Protein AF-A0ABD5DFY5-F1 (afdb_monomer_lite)

Sequence (82 aa):
KVPKVFADNVQGGRIATEKLIAAGHRHIAFVGGPDKLMSVRERYQGFCTAMEQAGLSWPPEWVMYGDYQREFGQQALRYLFS

Foldseek 3Di:
DDDDDDDQLLCVLLVVQLVCVVVVDQAAAAEFEAPPDPSRVSSVNSVVVNCVVVVGDYDPLSYHYYHPDPVSVVVSVVSVVD

Organism: Acinetobacter baumannii (NCBI:txid470)

Structure (mmCIF, N/CA/C/O backbone):
data_AF-A0ABD5DFY5-F1
#
_entry.id   AF-A0ABD5DFY5-F1
#
loop_
_atom_site.group_PDB
_atom_site.id
_atom_site.type_symbol
_atom_site.label_atom_id
_atom_site.label_alt_id
_atom_site.label_comp_id
_atom_site.label_asym_id
_atom_site.label_entity_id
_atom_site.label_seq_id
_atom_site.pdbx_PDB_ins_code
_atom_site.Cartn_x
_atom_site.Cartn_y
_atom_site.Cartn_z
_atom_site.occupancy
_atom_site.B_iso_or_equiv
_atom_site.auth_seq_id
_atom_site.auth_comp_id
_atom_site.auth_asym_id
_atom_site.auth_atom_id
_atom_site.pdbx_PDB_model_num
ATOM 1 N N . LYS A 1 1 ? 15.574 9.182 -24.796 1.00 73.69 1 LYS A N 1
ATOM 2 C CA . LYS A 1 1 ? 14.333 8.516 -24.315 1.00 73.69 1 LYS A CA 1
ATOM 3 C C . LYS A 1 1 ? 14.187 7.211 -25.086 1.00 73.69 1 LYS A C 1
ATOM 5 O O . LYS A 1 1 ? 14.326 7.257 -26.296 1.00 73.69 1 LYS A O 1
ATOM 10 N N . VAL A 1 2 ? 13.962 6.089 -24.404 1.00 91.50 2 VAL A N 1
ATOM 11 C CA . VAL A 1 2 ? 13.657 4.789 -25.034 1.00 91.50 2 VAL A CA 1
ATOM 12 C C . VAL A 1 2 ? 12.180 4.455 -24.796 1.00 91.50 2 VAL A C 1
ATOM 14 O O . VAL A 1 2 ? 11.657 4.905 -23.769 1.00 91.50 2 VAL A O 1
ATOM 17 N N . PRO A 1 3 ? 11.502 3.719 -25.694 1.00 92.69 3 PRO A N 1
ATOM 18 C CA . PRO A 1 3 ? 10.147 3.232 -25.446 1.00 92.69 3 PRO A CA 1
ATOM 19 C C . PRO A 1 3 ? 10.094 2.391 -24.167 1.00 92.69 3 PRO A C 1
ATOM 21 O O . PRO A 1 3 ? 11.014 1.624 -23.884 1.00 92.69 3 PRO A O 1
ATOM 24 N N . LYS A 1 4 ? 9.033 2.560 -23.376 1.00 92.00 4 LYS A N 1
ATOM 25 C CA . LYS A 1 4 ? 8.800 1.826 -22.127 1.00 92.00 4 LYS A CA 1
ATOM 26 C C . LYS A 1 4 ? 7.315 1.528 -21.995 1.00 92.00 4 LYS A C 1
ATOM 28 O O . LYS A 1 4 ? 6.490 2.337 -22.409 1.00 92.00 4 LYS A O 1
ATOM 33 N N . VAL A 1 5 ? 7.007 0.396 -21.381 1.00 94.81 5 VAL A N 1
ATOM 34 C CA . VAL A 1 5 ? 5.649 -0.001 -21.010 1.00 94.81 5 VAL A CA 1
ATOM 35 C C . VAL A 1 5 ? 5.590 -0.052 -19.489 1.00 94.81 5 VAL A C 1
ATOM 37 O O . VAL A 1 5 ? 6.526 -0.534 -18.851 1.00 94.81 5 VAL A O 1
ATOM 40 N N . PHE A 1 6 ? 4.508 0.461 -18.914 1.00 94.62 6 PHE A N 1
ATOM 41 C CA . PHE A 1 6 ? 4.267 0.467 -17.475 1.00 94.62 6 PHE A CA 1
ATOM 42 C C . PHE A 1 6 ? 2.880 -0.101 -17.186 1.00 94.62 6 PHE A C 1
ATOM 44 O O . PHE A 1 6 ? 1.982 -0.006 -18.020 1.00 94.62 6 PHE A O 1
ATOM 51 N N . ALA A 1 7 ? 2.720 -0.686 -16.002 1.00 96.94 7 ALA A N 1
ATOM 52 C CA . ALA A 1 7 ? 1.405 -0.992 -15.457 1.00 96.94 7 ALA A CA 1
ATOM 53 C C . ALA A 1 7 ? 0.792 0.266 -14.827 1.00 96.94 7 ALA A C 1
ATOM 55 O O . ALA A 1 7 ? 1.527 1.132 -14.351 1.00 96.94 7 ALA A O 1
ATOM 56 N N . ASP A 1 8 ? -0.538 0.319 -14.749 1.00 98.19 8 ASP A N 1
ATOM 57 C CA . ASP A 1 8 ? -1.233 1.294 -13.907 1.00 98.19 8 ASP A CA 1
ATOM 58 C C . ASP A 1 8 ? -1.146 0.852 -12.436 1.00 98.19 8 ASP A C 1
ATOM 60 O O . ASP A 1 8 ? -1.983 0.117 -11.905 1.00 98.19 8 ASP A O 1
ATOM 64 N N . ASN A 1 9 ? -0.056 1.248 -11.783 1.00 98.38 9 ASN A N 1
ATOM 65 C CA . ASN A 1 9 ? 0.217 0.882 -10.398 1.00 98.38 9 ASN A CA 1
ATOM 66 C C . ASN A 1 9 ? -0.732 1.578 -9.411 1.00 98.38 9 ASN A C 1
ATOM 68 O O . ASN A 1 9 ? -1.017 0.997 -8.363 1.00 98.38 9 ASN A O 1
ATOM 72 N N . VAL A 1 10 ? -1.229 2.779 -9.740 1.00 98.75 10 VAL A N 1
ATOM 73 C CA . VAL A 1 10 ? -2.198 3.504 -8.904 1.00 98.75 10 VAL A CA 1
ATOM 74 C C . VAL A 1 10 ? -3.512 2.738 -8.877 1.00 98.75 10 VAL A C 1
ATOM 76 O O . VAL A 1 10 ? -4.023 2.422 -7.801 1.00 98.75 10 VAL A O 1
ATOM 79 N N . GLN A 1 11 ? -4.029 2.363 -10.049 1.00 98.69 11 GLN A N 1
ATOM 80 C CA . GLN A 1 11 ? -5.228 1.539 -10.140 1.00 98.69 11 GLN A CA 1
ATOM 81 C C . GLN A 1 11 ? -5.025 0.183 -9.454 1.00 98.69 11 GLN A C 1
ATOM 83 O O . GLN A 1 11 ? -5.901 -0.262 -8.715 1.00 98.69 11 GLN A O 1
ATOM 88 N N . GLY A 1 12 ? -3.865 -0.453 -9.642 1.00 98.62 12 GLY A N 1
ATOM 89 C CA . GLY A 1 12 ? -3.549 -1.729 -8.997 1.00 98.62 12 GLY A CA 1
ATOM 90 C C . GLY A 1 12 ? -3.561 -1.657 -7.465 1.00 98.62 12 GLY A C 1
ATOM 91 O O . GLY A 1 12 ? -4.178 -2.506 -6.820 1.00 98.62 12 GLY A O 1
ATOM 92 N N . GLY A 1 13 ? -2.926 -0.632 -6.885 1.00 98.69 13 GLY A N 1
ATOM 93 C CA . GLY A 1 13 ? -2.930 -0.398 -5.437 1.00 98.69 13 GLY A CA 1
ATOM 94 C C . GLY A 1 13 ? -4.334 -0.140 -4.896 1.00 98.69 13 GLY A C 1
ATOM 95 O O . GLY A 1 13 ? -4.724 -0.732 -3.893 1.00 98.69 13 GLY A O 1
ATOM 96 N N . ARG A 1 14 ? -5.128 0.666 -5.613 1.00 98.88 14 ARG A N 1
ATOM 97 C CA . ARG A 1 14 ? -6.512 0.966 -5.234 1.00 98.88 14 ARG A CA 1
ATOM 98 C C . ARG A 1 14 ? -7.389 -0.288 -5.226 1.00 98.88 14 ARG A C 1
ATOM 100 O O . ARG A 1 14 ? -8.019 -0.571 -4.214 1.00 98.88 14 ARG A O 1
ATOM 107 N N . ILE A 1 15 ? -7.356 -1.085 -6.300 1.00 98.81 15 ILE A N 1
ATOM 108 C CA . ILE A 1 15 ? -8.141 -2.329 -6.415 1.00 98.81 15 ILE A CA 1
ATOM 109 C C . ILE A 1 15 ? -7.788 -3.317 -5.296 1.00 98.81 15 ILE A C 1
ATOM 111 O O . ILE A 1 15 ? -8.678 -3.967 -4.746 1.00 98.81 15 ILE A O 1
ATOM 115 N N . ALA A 1 16 ? -6.501 -3.467 -4.966 1.00 98.75 16 ALA A N 1
ATOM 116 C CA . ALA A 1 16 ? -6.074 -4.376 -3.904 1.00 98.75 16 ALA A CA 1
ATOM 117 C C . ALA A 1 16 ? -6.677 -3.978 -2.547 1.00 98.75 16 ALA A C 1
ATOM 119 O O . ALA A 1 16 ? -7.240 -4.822 -1.849 1.00 98.75 16 ALA A O 1
ATOM 120 N N . THR A 1 17 ? -6.617 -2.691 -2.209 1.00 98.88 17 THR A N 1
ATOM 121 C CA . THR A 1 17 ? -7.137 -2.160 -0.945 1.00 98.88 17 THR A CA 1
ATOM 122 C C . THR A 1 17 ? -8.665 -2.165 -0.900 1.00 98.88 17 THR A C 1
ATOM 124 O O . THR A 1 17 ? -9.239 -2.631 0.083 1.00 98.88 17 THR A O 1
ATOM 127 N N . GLU A 1 18 ? -9.340 -1.740 -1.973 1.00 98.88 18 GLU A N 1
ATOM 128 C CA . GLU A 1 18 ? -10.807 -1.773 -2.088 1.00 98.88 18 GLU A CA 1
ATOM 129 C C . GLU A 1 18 ? -11.358 -3.186 -1.865 1.00 98.88 18 GLU A C 1
ATOM 131 O O . GLU A 1 18 ? -12.366 -3.353 -1.180 1.00 98.88 18 GLU A O 1
ATOM 136 N N . LYS A 1 19 ? -10.678 -4.222 -2.377 1.00 98.81 19 LYS A N 1
ATOM 137 C CA . LYS A 1 19 ? -11.081 -5.617 -2.148 1.00 98.81 19 LYS A CA 1
ATOM 138 C C . LYS A 1 19 ? -11.031 -6.012 -0.675 1.00 98.81 19 LYS A C 1
ATOM 140 O O . LYS A 1 19 ? -11.941 -6.693 -0.207 1.00 98.81 19 LYS A O 1
ATOM 145 N N . LEU A 1 20 ? -10.003 -5.586 0.060 1.00 98.81 20 LEU A N 1
ATOM 146 C CA . LEU A 1 20 ? -9.911 -5.845 1.499 1.00 98.81 20 LEU A CA 1
ATOM 147 C C . LEU A 1 20 ? -11.010 -5.093 2.264 1.00 98.81 20 LEU A C 1
ATOM 149 O O . LEU A 1 20 ? -11.672 -5.667 3.128 1.00 98.81 20 LEU A O 1
ATOM 153 N N . ILE A 1 21 ? -11.260 -3.834 1.905 1.00 98.81 21 ILE A N 1
ATOM 154 C CA . ILE A 1 21 ? -12.315 -3.016 2.519 1.00 98.81 21 ILE A CA 1
ATOM 155 C C . ILE A 1 21 ? -13.699 -3.633 2.277 1.00 98.81 21 ILE A C 1
ATOM 157 O O . ILE A 1 21 ? -14.493 -3.749 3.219 1.00 98.81 21 ILE A O 1
ATOM 161 N N . ALA A 1 22 ? -13.972 -4.070 1.042 1.00 98.69 22 ALA A N 1
ATOM 162 C CA . ALA A 1 22 ? -15.216 -4.731 0.647 1.00 98.69 22 ALA A CA 1
ATOM 163 C C . ALA A 1 22 ? -15.426 -6.067 1.375 1.00 98.69 22 ALA A C 1
ATOM 165 O O . ALA A 1 22 ? -16.558 -6.417 1.698 1.00 98.69 22 ALA A O 1
ATOM 166 N N . ALA A 1 23 ? -14.343 -6.778 1.700 1.00 98.75 23 ALA A N 1
ATOM 167 C CA . ALA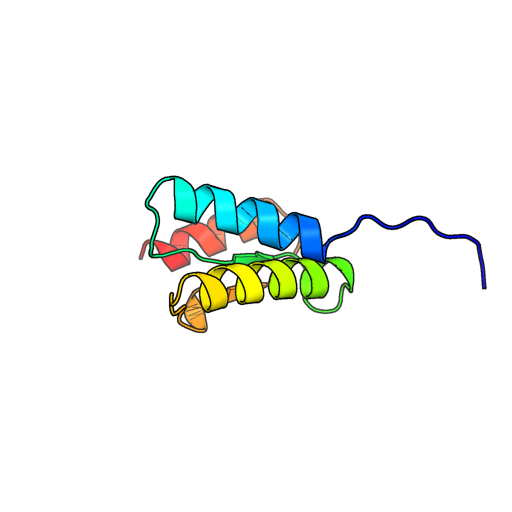 A 1 23 ? -14.375 -7.979 2.534 1.00 98.75 23 ALA A CA 1
ATOM 168 C C . ALA A 1 23 ? -14.591 -7.688 4.037 1.00 98.75 23 ALA A C 1
ATOM 170 O O . ALA A 1 23 ? -14.686 -8.617 4.835 1.00 98.75 23 ALA A O 1
ATOM 171 N N . GLY A 1 24 ? -14.688 -6.416 4.439 1.00 98.69 24 GLY A N 1
ATOM 172 C CA . GLY A 1 24 ? -14.957 -6.005 5.818 1.00 98.69 24 GLY A CA 1
ATOM 173 C C . GLY A 1 24 ? -13.714 -5.650 6.634 1.00 98.69 24 GLY A C 1
ATOM 174 O O . GLY A 1 24 ? -13.849 -5.268 7.796 1.00 98.69 24 GLY A O 1
ATOM 175 N N . HIS A 1 25 ? -12.511 -5.708 6.053 1.00 98.62 25 HIS A N 1
ATOM 176 C CA . HIS A 1 25 ? -11.297 -5.294 6.754 1.00 98.62 25 HIS A CA 1
ATOM 177 C C . HIS A 1 25 ? -11.282 -3.773 6.973 1.00 98.62 25 HIS A C 1
ATOM 179 O O . HIS A 1 25 ? -11.731 -2.995 6.128 1.00 98.62 25 HIS A O 1
ATOM 185 N N . ARG A 1 26 ? -10.795 -3.349 8.142 1.00 98.00 26 ARG A N 1
ATOM 186 C CA . ARG A 1 26 ? -10.716 -1.932 8.552 1.00 98.00 26 ARG A CA 1
ATOM 187 C C . ARG A 1 26 ? -9.307 -1.511 8.964 1.00 98.00 26 ARG A C 1
ATOM 189 O O . ARG A 1 26 ? -8.957 -0.350 8.818 1.00 98.00 26 ARG A O 1
ATOM 196 N N . HIS A 1 27 ? -8.496 -2.465 9.416 1.00 97.50 27 HIS A N 1
ATOM 197 C CA . HIS A 1 27 ? -7.085 -2.274 9.738 1.00 97.50 27 HIS A CA 1
ATOM 198 C C . HIS A 1 27 ? -6.244 -2.897 8.625 1.00 97.50 27 HIS A C 1
ATOM 200 O O . HIS A 1 27 ? -6.185 -4.122 8.507 1.00 97.50 27 HIS A O 1
ATOM 206 N N . ILE A 1 28 ? -5.675 -2.062 7.757 1.00 98.50 28 ILE A N 1
ATOM 207 C CA . ILE A 1 28 ? -4.972 -2.501 6.549 1.00 98.50 28 ILE A CA 1
ATOM 208 C C . ILE A 1 28 ? -3.605 -1.823 6.521 1.00 98.50 28 ILE A C 1
ATOM 210 O O . ILE A 1 28 ? -3.518 -0.597 6.495 1.00 98.50 28 ILE A O 1
ATOM 214 N N . ALA A 1 29 ? -2.551 -2.635 6.514 1.00 98.31 29 ALA A N 1
ATOM 215 C CA . ALA A 1 29 ? -1.173 -2.179 6.404 1.00 98.31 29 ALA A CA 1
ATOM 216 C C . ALA A 1 29 ? -0.675 -2.221 4.954 1.00 98.31 29 ALA A C 1
ATOM 218 O O . ALA A 1 29 ? -1.098 -3.065 4.160 1.00 98.31 29 ALA A O 1
ATOM 219 N N . PHE A 1 30 ? 0.262 -1.333 4.626 1.00 98.38 30 PHE A N 1
ATOM 220 C CA . PHE A 1 30 ? 0.968 -1.315 3.352 1.00 98.38 30 PHE A CA 1
ATOM 221 C C . PHE A 1 30 ? 2.409 -1.789 3.551 1.00 98.38 30 PHE A C 1
ATOM 223 O O . PHE A 1 30 ? 3.214 -1.122 4.197 1.00 98.38 30 PHE A O 1
ATOM 230 N N . VAL A 1 31 ? 2.749 -2.928 2.947 1.00 97.75 31 VAL A N 1
ATOM 231 C CA . VAL A 1 31 ? 4.120 -3.452 2.912 1.00 97.75 31 VAL A CA 1
ATOM 232 C C . VAL A 1 31 ? 4.615 -3.386 1.471 1.00 97.75 31 VAL A C 1
ATOM 234 O O . VAL A 1 31 ? 4.188 -4.163 0.614 1.00 97.75 31 VAL A O 1
ATOM 237 N N . GLY A 1 32 ? 5.471 -2.407 1.191 1.00 96.06 32 GLY A N 1
ATOM 238 C CA . GLY A 1 32 ? 5.972 -2.092 -0.142 1.00 96.06 32 GLY A CA 1
ATOM 239 C C . GLY A 1 32 ? 7.444 -2.439 -0.346 1.00 96.06 32 GLY A C 1
ATOM 240 O O . GLY A 1 32 ? 8.198 -2.663 0.598 1.00 96.06 32 GLY A O 1
ATOM 241 N N . GLY A 1 33 ? 7.855 -2.439 -1.616 1.00 95.31 33 GLY A N 1
ATOM 242 C CA . GLY A 1 33 ? 9.268 -2.500 -1.994 1.00 95.31 33 GLY A CA 1
ATOM 243 C C . GLY A 1 33 ? 10.005 -1.174 -1.743 1.00 95.31 33 GLY A C 1
ATOM 244 O O . GLY A 1 33 ? 9.494 -0.310 -1.032 1.00 95.31 33 GLY A O 1
ATOM 245 N N . PRO A 1 34 ? 11.169 -0.950 -2.381 1.00 96.44 34 PRO A N 1
ATOM 246 C CA . PRO A 1 34 ? 11.944 0.269 -2.165 1.00 96.44 34 PRO A CA 1
ATOM 247 C C . PRO A 1 34 ? 11.159 1.531 -2.555 1.00 96.44 34 PRO A C 1
ATOM 249 O O . PRO A 1 34 ? 10.694 1.660 -3.690 1.00 96.44 34 PRO A O 1
ATOM 252 N N . ASP A 1 35 ? 11.058 2.482 -1.630 1.00 91.94 35 ASP A N 1
ATOM 253 C CA . ASP A 1 35 ? 10.259 3.715 -1.731 1.00 91.94 35 ASP A CA 1
ATOM 254 C C . ASP A 1 35 ? 10.683 4.656 -2.876 1.00 91.94 35 ASP A C 1
ATOM 256 O O . ASP A 1 35 ? 9.885 5.441 -3.393 1.00 91.94 35 ASP A O 1
ATOM 260 N N . LYS A 1 36 ? 11.931 4.548 -3.339 1.00 94.50 36 LYS A N 1
ATOM 261 C CA . LYS A 1 36 ? 12.453 5.305 -4.489 1.00 94.50 36 LYS A CA 1
ATOM 262 C C . LYS A 1 36 ? 11.882 4.834 -5.828 1.00 94.50 36 LYS A C 1
ATOM 264 O O . LYS A 1 36 ? 12.001 5.549 -6.827 1.00 94.50 36 LYS A O 1
ATOM 269 N N . LEU A 1 37 ? 11.279 3.645 -5.888 1.00 96.31 37 LEU A N 1
ATOM 270 C CA . LEU A 1 37 ? 10.685 3.131 -7.117 1.00 96.31 37 LEU A CA 1
ATOM 271 C C . LEU A 1 37 ? 9.341 3.806 -7.383 1.00 96.31 37 LEU A C 1
ATOM 273 O O . LEU A 1 37 ? 8.437 3.799 -6.551 1.00 96.31 37 LEU A O 1
ATOM 277 N N . MET A 1 38 ? 9.187 4.342 -8.596 1.00 96.25 38 MET A N 1
ATOM 278 C CA . MET A 1 38 ? 7.940 4.974 -9.036 1.00 96.25 38 MET A CA 1
ATOM 279 C C . MET A 1 38 ? 6.733 4.040 -8.863 1.00 96.25 38 MET A C 1
ATOM 281 O O . MET A 1 38 ? 5.737 4.460 -8.285 1.00 96.25 38 MET A O 1
ATOM 285 N N . SER A 1 39 ? 6.862 2.762 -9.225 1.00 96.94 39 SER A N 1
ATOM 286 C CA . SER A 1 39 ? 5.777 1.786 -9.083 1.00 96.94 39 SER A CA 1
ATOM 287 C C . SER A 1 39 ? 5.343 1.553 -7.634 1.00 96.94 39 SER A C 1
ATOM 289 O O . SER A 1 39 ? 4.167 1.302 -7.390 1.00 96.94 39 SER A O 1
ATOM 291 N N . VAL A 1 40 ? 6.259 1.644 -6.664 1.00 97.75 40 VAL A N 1
ATOM 292 C CA . VAL A 1 40 ? 5.929 1.505 -5.236 1.00 97.75 40 VAL A CA 1
ATOM 293 C C . VAL A 1 40 ? 5.154 2.724 -4.758 1.00 97.75 40 VAL A C 1
ATOM 295 O O . VAL A 1 40 ? 4.105 2.563 -4.139 1.00 97.75 40 VAL A O 1
ATOM 298 N N . ARG A 1 41 ? 5.621 3.931 -5.103 1.00 97.94 41 ARG A N 1
ATOM 299 C CA . ARG A 1 41 ? 4.929 5.181 -4.751 1.00 97.94 41 ARG A CA 1
ATOM 300 C C . ARG A 1 41 ? 3.524 5.239 -5.344 1.00 97.94 41 ARG A C 1
ATOM 302 O O . ARG A 1 41 ? 2.592 5.622 -4.650 1.00 97.94 41 ARG A O 1
ATOM 309 N N . GLU A 1 42 ? 3.362 4.801 -6.589 1.00 98.56 42 GLU A N 1
ATOM 310 C CA . GLU A 1 42 ? 2.056 4.736 -7.249 1.00 98.56 42 GLU A CA 1
ATOM 311 C C . GLU A 1 42 ? 1.119 3.706 -6.595 1.00 98.56 42 GLU A C 1
ATOM 313 O O . GLU A 1 42 ? -0.047 4.010 -6.356 1.00 98.56 42 GLU A O 1
ATOM 318 N N . ARG A 1 43 ? 1.608 2.511 -6.226 1.00 98.69 43 ARG A N 1
ATOM 319 C CA . ARG A 1 43 ? 0.788 1.537 -5.474 1.00 98.69 43 ARG A CA 1
ATOM 320 C C . ARG A 1 43 ? 0.371 2.078 -4.110 1.00 98.69 43 ARG A C 1
ATOM 322 O O . ARG A 1 43 ? -0.779 1.892 -3.722 1.00 98.69 43 ARG A O 1
ATOM 329 N N . TYR A 1 44 ? 1.283 2.751 -3.407 1.00 98.62 44 TYR A N 1
ATOM 330 C CA . TYR A 1 44 ? 0.978 3.387 -2.128 1.00 98.62 44 TYR A CA 1
ATOM 331 C C . TYR A 1 44 ? -0.068 4.496 -2.291 1.00 98.62 44 TYR A C 1
ATOM 333 O O . TYR A 1 44 ? -1.024 4.545 -1.527 1.00 98.62 44 TYR A O 1
ATOM 341 N N . GLN A 1 45 ? 0.032 5.314 -3.343 1.00 98.62 45 GLN A N 1
ATOM 342 C CA . GLN A 1 45 ? -0.990 6.312 -3.669 1.00 98.62 45 GLN A CA 1
ATOM 343 C C . GLN A 1 45 ? -2.371 5.668 -3.862 1.00 98.62 45 GLN A C 1
ATOM 345 O O . GLN A 1 45 ? -3.350 6.151 -3.298 1.00 98.62 45 GLN A O 1
ATOM 350 N N . GLY A 1 46 ? -2.453 4.563 -4.611 1.00 98.81 46 GLY A N 1
ATOM 351 C CA . GLY A 1 46 ? -3.700 3.814 -4.780 1.00 98.81 46 GLY A CA 1
ATOM 352 C C . GLY A 1 46 ? -4.272 3.292 -3.458 1.00 98.81 46 GLY A C 1
ATOM 353 O O . GLY A 1 46 ? -5.478 3.388 -3.230 1.00 98.81 46 GLY A O 1
ATOM 354 N N . PHE A 1 4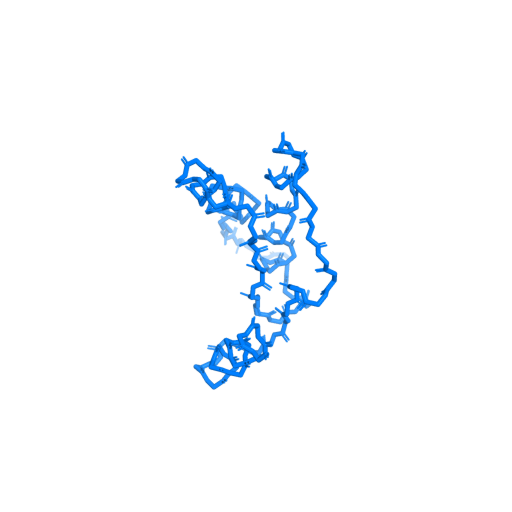7 ? -3.405 2.800 -2.568 1.00 98.88 47 PHE A N 1
ATOM 355 C CA . PHE A 1 47 ? -3.777 2.408 -1.209 1.00 98.88 47 PHE A CA 1
ATOM 356 C C . PHE A 1 47 ? -4.352 3.587 -0.408 1.00 98.88 47 PHE A C 1
ATOM 358 O O . PHE A 1 47 ? -5.463 3.460 0.105 1.00 98.88 47 PHE A O 1
ATOM 365 N N . CYS A 1 48 ? -3.662 4.734 -0.361 1.00 98.75 48 CYS A N 1
ATOM 366 C CA . CYS A 1 48 ? -4.132 5.923 0.360 1.00 98.75 48 CYS A CA 1
ATOM 367 C C . CYS A 1 48 ? -5.496 6.385 -0.158 1.00 98.75 48 CYS A C 1
ATOM 369 O O . CYS A 1 48 ? -6.409 6.605 0.629 1.00 98.75 48 CYS A O 1
ATOM 371 N N . THR A 1 49 ? -5.663 6.452 -1.485 1.00 98.81 49 THR A N 1
ATOM 372 C CA . THR A 1 49 ? -6.934 6.844 -2.107 1.00 98.81 49 THR A CA 1
ATOM 373 C C . THR A 1 49 ? -8.085 5.932 -1.677 1.00 98.81 49 THR A C 1
ATOM 375 O O . THR A 1 49 ? -9.150 6.432 -1.326 1.00 98.81 49 THR A O 1
ATOM 378 N N . ALA A 1 50 ? -7.887 4.610 -1.672 1.00 98.88 50 ALA A N 1
ATOM 379 C CA . ALA A 1 50 ? -8.922 3.668 -1.242 1.00 98.88 50 ALA A CA 1
ATOM 380 C C . ALA A 1 50 ? -9.275 3.822 0.248 1.00 98.88 50 ALA A C 1
ATOM 382 O O . ALA A 1 50 ? -10.451 3.789 0.610 1.00 98.88 50 ALA A O 1
ATOM 383 N N . MET A 1 51 ? -8.270 4.004 1.109 1.00 98.81 51 MET A N 1
ATOM 384 C CA . MET A 1 51 ? -8.476 4.192 2.547 1.00 98.81 51 MET A CA 1
ATOM 385 C C . MET A 1 51 ? -9.214 5.505 2.848 1.00 98.81 51 MET A C 1
ATOM 387 O O . MET A 1 51 ? -10.197 5.494 3.587 1.00 98.81 51 MET A O 1
ATOM 391 N N . GLU A 1 52 ? -8.808 6.611 2.216 1.00 98.69 52 GLU A N 1
ATOM 392 C CA . GLU A 1 52 ? -9.457 7.926 2.340 1.00 98.69 52 GLU A CA 1
ATOM 393 C C . GLU A 1 52 ? -10.916 7.888 1.883 1.00 98.69 52 GLU A C 1
ATOM 395 O O . GLU A 1 52 ? -11.800 8.363 2.593 1.00 98.69 52 GLU A O 1
ATOM 400 N N . GLN A 1 53 ? -11.191 7.279 0.725 1.00 98.62 53 GLN A N 1
ATOM 401 C CA . GLN A 1 53 ? -12.551 7.150 0.191 1.00 98.62 53 GLN A CA 1
ATOM 402 C C . GLN A 1 53 ? -13.464 6.311 1.092 1.00 98.62 53 GLN A C 1
ATOM 404 O O . GLN A 1 53 ? -14.668 6.557 1.147 1.00 98.62 53 GLN A O 1
ATOM 409 N N . ALA A 1 54 ? -12.899 5.345 1.816 1.00 98.56 54 ALA A N 1
ATOM 410 C CA . ALA A 1 54 ? -13.619 4.548 2.802 1.00 98.56 54 ALA A CA 1
ATOM 411 C C . ALA A 1 54 ? -13.698 5.208 4.193 1.00 98.56 54 ALA A C 1
ATOM 413 O O . ALA A 1 54 ? -14.308 4.634 5.096 1.00 98.56 54 ALA A O 1
ATOM 414 N N . GLY A 1 55 ? -13.087 6.383 4.385 1.00 98.56 55 GLY A N 1
ATOM 415 C CA . GLY A 1 55 ? -13.022 7.065 5.678 1.00 98.56 55 GLY A CA 1
ATOM 416 C C . GLY A 1 55 ? -12.195 6.313 6.727 1.00 98.56 55 GLY A C 1
ATOM 417 O O . GLY A 1 55 ? -12.471 6.428 7.920 1.00 98.56 55 GLY A O 1
ATOM 418 N N . LEU A 1 56 ? -11.218 5.510 6.296 1.00 98.56 56 LEU A N 1
ATOM 419 C CA . LEU A 1 56 ? -10.358 4.713 7.167 1.00 98.56 56 LEU A CA 1
ATOM 420 C C . LEU A 1 56 ? -9.016 5.410 7.376 1.00 98.56 56 LEU A C 1
ATOM 422 O O . LEU A 1 56 ? -8.370 5.837 6.421 1.00 98.56 56 LEU A O 1
ATOM 426 N N . SER A 1 57 ? -8.575 5.481 8.628 1.00 97.38 57 SER A N 1
ATOM 427 C CA . SER A 1 57 ? -7.234 5.935 8.981 1.00 97.38 57 SER A CA 1
ATOM 428 C C . SER A 1 57 ? -6.254 4.764 9.016 1.00 97.38 57 SER A C 1
ATOM 430 O O . SER A 1 57 ? -6.613 3.626 9.324 1.00 97.38 57 SER A O 1
ATOM 432 N N . TRP A 1 58 ? -4.992 5.052 8.714 1.00 97.50 58 TRP A N 1
ATOM 433 C CA . TRP A 1 58 ? -3.883 4.128 8.902 1.00 97.50 58 TRP A CA 1
ATOM 434 C C . TRP A 1 58 ? -2.750 4.868 9.621 1.00 97.50 58 TRP A C 1
ATOM 436 O O . TRP A 1 58 ? -2.352 5.955 9.193 1.00 97.50 58 TRP A O 1
ATOM 446 N N . PRO A 1 59 ? -2.243 4.326 10.733 1.00 96.62 59 PRO A N 1
ATOM 447 C CA . PRO A 1 59 ? -1.068 4.866 11.392 1.00 96.62 59 PRO A CA 1
ATOM 448 C C . PRO A 1 59 ? 0.191 4.768 10.506 1.00 96.62 59 PRO A C 1
ATOM 450 O O . PRO A 1 59 ? 0.308 3.823 9.716 1.00 96.62 59 PRO A O 1
ATOM 453 N N . PRO A 1 60 ? 1.159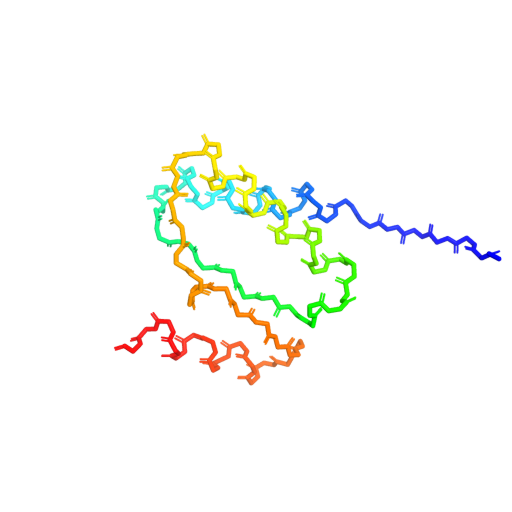 5.699 10.620 1.00 95.62 60 PRO A N 1
ATOM 454 C CA . PRO A 1 60 ? 2.412 5.645 9.860 1.00 95.62 60 PRO A CA 1
ATOM 455 C C . PRO A 1 60 ? 3.196 4.337 10.038 1.00 95.62 60 PRO A C 1
ATOM 457 O O . PRO A 1 60 ? 3.836 3.876 9.097 1.00 95.62 60 PRO A O 1
ATOM 460 N N . GLU A 1 61 ? 3.114 3.707 11.211 1.00 96.38 61 GLU A N 1
ATOM 461 C CA . GLU A 1 61 ? 3.744 2.420 11.520 1.00 96.38 61 GLU A CA 1
ATOM 462 C C . GLU A 1 61 ? 3.193 1.247 10.694 1.00 96.38 61 GLU A C 1
ATOM 464 O O . GLU A 1 61 ? 3.852 0.218 10.564 1.00 96.38 61 GLU A O 1
ATOM 469 N N . TRP A 1 62 ? 2.015 1.389 10.080 1.00 97.50 62 TRP A N 1
ATOM 470 C CA . TRP A 1 62 ? 1.462 0.379 9.173 1.00 97.50 62 TRP A CA 1
ATOM 471 C C . TRP A 1 62 ? 2.002 0.494 7.747 1.00 97.50 62 TR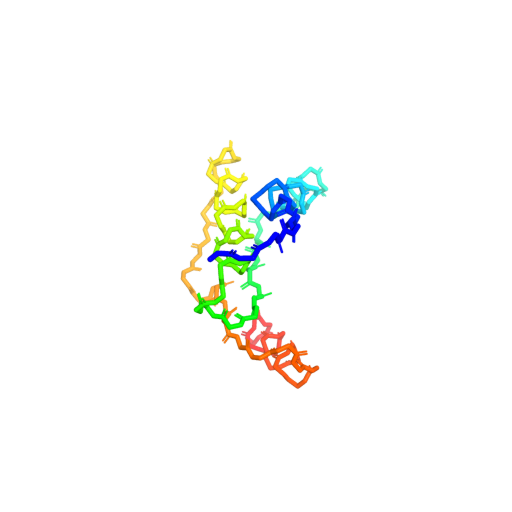P A C 1
ATOM 473 O O . TRP A 1 62 ? 1.604 -0.282 6.877 1.00 97.50 62 TRP A O 1
ATOM 483 N N . VAL A 1 63 ? 2.892 1.453 7.488 1.00 97.88 63 VAL A N 1
ATOM 484 C CA . VAL A 1 63 ? 3.509 1.670 6.181 1.00 97.88 63 VAL A CA 1
ATOM 485 C C . VAL A 1 63 ? 4.982 1.301 6.267 1.00 97.88 63 VAL A C 1
ATOM 487 O O . VAL A 1 63 ? 5.793 2.009 6.859 1.00 97.88 63 VAL A O 1
ATOM 490 N N . MET A 1 64 ? 5.340 0.180 5.650 1.00 97.62 64 MET A N 1
ATOM 491 C CA . MET A 1 64 ? 6.688 -0.375 5.713 1.00 97.62 64 MET A CA 1
ATOM 492 C C . MET A 1 64 ? 7.275 -0.497 4.312 1.00 97.62 64 MET A C 1
ATOM 494 O O . MET A 1 64 ? 6.623 -0.999 3.395 1.00 97.62 64 MET A O 1
ATOM 498 N N . TYR A 1 65 ? 8.531 -0.082 4.163 1.00 97.69 65 TYR A N 1
ATOM 499 C CA . TYR A 1 65 ? 9.283 -0.184 2.916 1.00 97.69 65 TYR A CA 1
ATOM 500 C C . TYR A 1 65 ? 10.534 -1.026 3.130 1.00 97.69 65 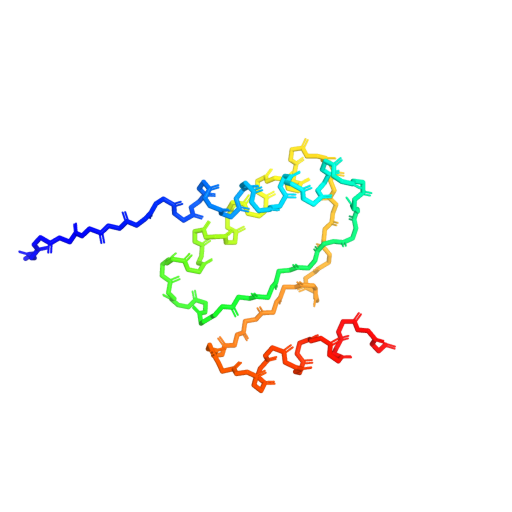TYR A C 1
ATOM 502 O O . TYR A 1 65 ? 11.248 -0.851 4.118 1.00 97.69 65 TYR A O 1
ATOM 510 N N . GLY A 1 66 ? 10.815 -1.910 2.183 1.00 95.81 66 GLY A N 1
ATOM 511 C CA . GLY A 1 66 ? 12.000 -2.755 2.211 1.00 95.81 66 GLY A CA 1
ATOM 512 C C . GLY A 1 66 ? 12.329 -3.304 0.838 1.00 95.81 66 GLY A C 1
ATOM 513 O O . GLY A 1 66 ? 11.780 -2.865 -0.171 1.00 95.81 66 GLY A O 1
ATOM 514 N N . ASP A 1 67 ? 13.267 -4.236 0.768 1.00 92.50 67 ASP A N 1
ATOM 515 C CA . ASP A 1 67 ? 13.547 -4.915 -0.488 1.00 92.50 67 ASP A CA 1
ATOM 516 C C . ASP A 1 67 ? 12.442 -5.930 -0.830 1.00 92.50 67 ASP A C 1
ATOM 518 O O . ASP A 1 67 ? 11.571 -6.264 -0.029 1.00 92.50 67 ASP A O 1
ATOM 522 N N . TYR A 1 68 ? 12.450 -6.426 -2.066 1.00 90.12 68 TYR A N 1
ATOM 523 C CA . TYR A 1 68 ? 11.509 -7.462 -2.502 1.00 90.12 68 TYR A CA 1
ATOM 524 C C . TYR A 1 68 ? 11.919 -8.869 -2.040 1.00 90.12 68 TYR A C 1
ATOM 526 O O . TYR A 1 68 ? 11.562 -9.855 -2.687 1.00 90.12 68 TYR A O 1
ATOM 534 N N . GLN A 1 69 ? 12.698 -8.976 -0.962 1.00 95.12 69 GLN A N 1
ATOM 535 C CA . GLN A 1 69 ? 13.112 -10.262 -0.423 1.00 95.12 69 GLN A CA 1
ATOM 536 C C . GLN A 1 69 ? 12.061 -10.812 0.538 1.00 95.12 69 GLN A C 1
ATOM 538 O O . GLN A 1 69 ? 11.278 -10.091 1.166 1.00 95.12 69 GLN A O 1
ATOM 543 N N . ARG A 1 70 ? 12.041 -12.138 0.662 1.00 95.56 70 ARG A N 1
ATOM 544 C CA . ARG A 1 70 ? 11.095 -12.840 1.535 1.00 95.56 70 ARG A CA 1
ATOM 545 C C . ARG A 1 70 ? 11.325 -12.473 3.000 1.00 95.56 70 ARG A C 1
ATOM 547 O O . ARG A 1 70 ? 10.376 -12.386 3.777 1.00 95.56 70 ARG A O 1
ATOM 554 N N . GLU A 1 71 ? 12.581 -12.258 3.359 1.00 96.94 71 GLU A N 1
ATOM 555 C CA . GLU A 1 71 ? 13.056 -11.915 4.691 1.00 96.94 71 GLU A CA 1
ATOM 556 C C . GLU A 1 71 ? 12.430 -10.606 5.172 1.00 96.94 71 GLU A C 1
ATOM 558 O O . GLU A 1 71 ? 11.955 -10.547 6.308 1.00 96.94 71 GLU A O 1
ATOM 563 N N . PHE A 1 72 ? 12.356 -9.590 4.305 1.00 96.75 72 PHE A N 1
ATOM 564 C CA . PHE A 1 72 ? 11.690 -8.332 4.630 1.00 96.75 72 PHE A CA 1
ATOM 565 C C . PHE A 1 72 ? 10.196 -8.540 4.894 1.00 96.75 72 PHE A C 1
ATOM 567 O O . PHE A 1 72 ? 9.689 -8.104 5.926 1.00 96.75 72 PHE A O 1
ATOM 574 N N . GLY A 1 73 ? 9.502 -9.291 4.034 1.00 95.88 73 GLY A N 1
ATOM 575 C CA . GLY A 1 73 ? 8.084 -9.604 4.240 1.00 95.88 73 GLY A CA 1
ATOM 576 C C . GLY A 1 73 ? 7.812 -10.301 5.581 1.00 95.88 73 GLY A C 1
ATOM 577 O O . GLY A 1 73 ? 6.847 -9.978 6.271 1.00 95.88 73 GLY A O 1
ATOM 578 N N . GLN A 1 74 ? 8.692 -11.216 6.001 1.00 96.75 74 GLN A N 1
ATOM 579 C CA . GLN A 1 74 ? 8.588 -11.868 7.311 1.00 96.75 74 GLN A CA 1
ATOM 580 C C . GLN A 1 74 ? 8.830 -10.905 8.479 1.00 96.75 74 GLN A C 1
ATOM 582 O O . GLN A 1 74 ? 8.170 -11.019 9.510 1.00 96.75 74 GLN A O 1
ATOM 587 N N . GLN A 1 75 ? 9.791 -9.987 8.349 1.00 96.38 75 GLN A N 1
ATOM 588 C CA . GLN A 1 75 ? 10.066 -8.972 9.369 1.00 96.38 75 GLN A CA 1
ATOM 589 C C . GLN A 1 75 ? 8.888 -8.011 9.523 1.00 96.38 75 GLN A C 1
ATOM 591 O O . GLN A 1 75 ? 8.462 -7.766 10.649 1.00 96.38 75 GLN A O 1
ATOM 596 N N . ALA A 1 76 ? 8.324 -7.544 8.406 1.00 96.56 76 ALA A N 1
ATOM 597 C CA . ALA A 1 76 ? 7.147 -6.686 8.399 1.00 96.56 76 ALA A CA 1
ATOM 598 C C . ALA A 1 76 ? 5.956 -7.354 9.094 1.00 96.56 76 ALA A C 1
ATOM 600 O O . ALA A 1 76 ? 5.321 -6.757 9.958 1.00 96.56 76 ALA A O 1
ATOM 601 N N . LEU A 1 77 ? 5.708 -8.632 8.795 1.00 95.44 77 LEU A N 1
ATOM 602 C CA . LEU A 1 77 ? 4.646 -9.379 9.459 1.00 95.44 77 LEU A CA 1
ATOM 603 C C . LEU A 1 77 ? 4.894 -9.512 10.968 1.00 95.44 77 LEU A C 1
ATOM 605 O O . LEU A 1 77 ? 3.982 -9.293 11.751 1.00 95.44 77 LEU A O 1
ATOM 609 N N . ARG A 1 78 ? 6.120 -9.828 11.402 1.00 96.25 78 ARG A N 1
ATOM 610 C CA . ARG A 1 78 ? 6.425 -9.900 12.842 1.00 96.25 78 ARG A CA 1
ATOM 611 C C . ARG A 1 78 ? 6.206 -8.566 13.552 1.00 96.25 78 ARG A C 1
ATOM 613 O O . ARG A 1 78 ? 5.710 -8.578 14.667 1.00 96.25 78 ARG A O 1
ATOM 620 N N . TYR A 1 79 ? 6.560 -7.455 12.911 1.00 95.19 79 TYR A N 1
ATOM 621 C CA . TYR A 1 79 ? 6.365 -6.114 13.462 1.00 95.19 79 TYR A CA 1
ATOM 622 C C . TYR A 1 79 ? 4.881 -5.741 13.599 1.00 95.19 79 TYR A C 1
ATOM 624 O O . TYR A 1 79 ? 4.483 -5.162 14.598 1.00 95.19 79 TYR A O 1
ATOM 632 N N . LEU A 1 80 ? 4.045 -6.099 12.620 1.00 94.25 80 LEU A N 1
ATOM 633 C CA . LEU A 1 80 ? 2.611 -5.771 12.634 1.00 94.25 80 LEU A CA 1
ATOM 634 C C . LEU A 1 80 ? 1.788 -6.597 13.637 1.00 94.25 80 LEU A C 1
ATOM 636 O O . LEU A 1 80 ? 0.662 -6.220 13.951 1.00 94.25 80 LEU A O 1
ATOM 640 N N . PHE A 1 81 ? 2.315 -7.737 14.085 1.00 90.88 81 PHE A N 1
ATOM 641 C CA . PHE A 1 81 ? 1.622 -8.692 14.958 1.00 90.88 81 PHE A CA 1
ATOM 642 C C . PHE A 1 81 ? 2.267 -8.837 16.347 1.00 90.88 81 PHE A C 1
ATOM 644 O O . PHE A 1 81 ? 1.873 -9.729 17.101 1.00 90.88 81 PHE A O 1
ATOM 651 N N . SER A 1 82 ? 3.260 -8.004 16.6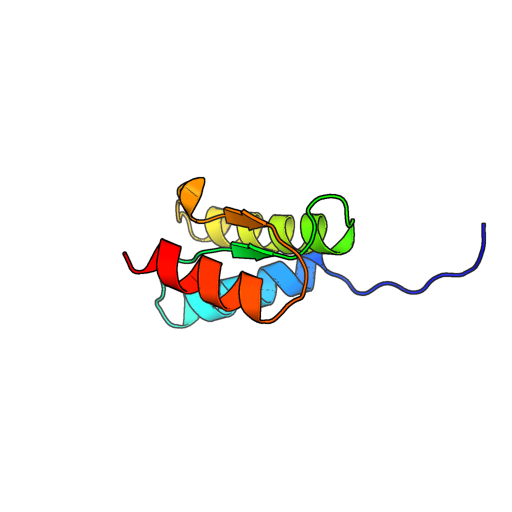72 1.00 84.62 82 SER A N 1
ATOM 652 C CA . SER A 1 82 ? 3.826 -7.888 18.023 1.00 84.62 82 SER A CA 1
ATOM 653 C C . SER A 1 82 ? 2.995 -6.956 18.889 1.00 84.62 82 SER A C 1
ATOM 655 O O . SER A 1 82 ? 2.762 -7.312 20.062 1.00 84.62 82 SER A O 1
#

InterPro domains:
  IPR001761 Periplasmic binding protein/LacI sugar binding domain [PF00532] (2-81)
  IPR028082 Periplasmic binding protein-like I [SSF53822] (4-81)

Secondary structure (DSSP, 8-state):
--------HHHHHHHHHHHHHHTT-----EEES-TTSHHHHHHHHHHHHHHHHTT----GGGEEE--SSHHHHHHHHHHHT-

Radius of gyration: 13.61 Å; chains: 1; bounding box: 30×21×44 Å

pLDDT: mean 96.59, std 3.56, range [73.69, 98.88]